Protein AF-A0A427AQF2-F1 (afdb_monomer)

Foldseek 3Di:
DDAFDDDDPPDPDGDDDVVVVVVVVVVLVVLVDDPPDDDDDDDDDDDPDPDDDWDKDKDWDKDWDWDAHPVRHTDDIDIDTSSVRMDIDTD

Sequence (91 aa):
MAWFKTLDSRAEGIELSLAVWERIKWEQGRGGWIADEEERIVRLERFQGMNGWKKFACYVLVEKFVLNGMDGSLVLTFDFRHSIKLRSRWE

Nearest PDB structures (foldseek):
  4bqq-assembly1_B  TM=2.636E-01  e=6.783E+00  Lomovskayavirus C31
  3qrd-assembly1_B  TM=1.811E-01  e=9.924E+00  Homo sapiens

Mean predicted aligned error: 10.51 Å

pLDDT: mean 74.65, std 13.21, range [32.41, 89.81]

InterPro domains:
  IPR001005 SANT/Myb domain [PS50090] (25-91)

Structure (mmCIF, N/CA/C/O backbone):
data_AF-A0A427AQF2-F1
#
_entry.id   AF-A0A427AQF2-F1
#
loop_
_atom_site.group_PDB
_atom_site.id
_atom_site.type_symbol
_atom_site.label_atom_id
_atom_site.label_alt_id
_atom_site.label_comp_id
_atom_site.label_asym_id
_atom_site.label_entity_id
_atom_site.label_seq_id
_atom_site.pdbx_PDB_ins_code
_atom_site.Cartn_x
_atom_site.Cartn_y
_atom_site.Cartn_z
_atom_site.occupancy
_atom_site.B_iso_or_equiv
_atom_site.auth_seq_id
_atom_site.auth_comp_id
_atom_site.auth_asym_id
_atom_site.auth_atom_id
_atom_site.pdbx_PDB_model_num
ATOM 1 N N . MET A 1 1 ? 0.515 -0.167 -28.895 1.00 32.41 1 MET A N 1
ATOM 2 C CA . MET A 1 1 ? 0.734 -1.420 -28.142 1.00 32.41 1 MET A CA 1
ATOM 3 C C . MET A 1 1 ? 2.194 -1.415 -27.728 1.00 32.41 1 MET A C 1
ATOM 5 O O . MET A 1 1 ? 3.035 -1.327 -28.613 1.00 32.41 1 MET A O 1
ATOM 9 N N . ALA A 1 2 ? 2.487 -1.350 -26.429 1.00 43.16 2 ALA A N 1
ATOM 10 C CA . ALA A 1 2 ? 3.860 -1.389 -25.928 1.00 43.16 2 ALA A CA 1
ATOM 11 C C . ALA A 1 2 ? 4.192 -2.835 -25.549 1.00 43.16 2 ALA A C 1
ATOM 13 O O . ALA A 1 2 ? 3.385 -3.494 -24.896 1.00 43.16 2 ALA A O 1
ATOM 14 N N . TRP A 1 3 ? 5.347 -3.318 -25.991 1.00 39.94 3 TRP A N 1
ATOM 15 C CA . TRP A 1 3 ? 5.818 -4.678 -25.759 1.00 39.94 3 TRP A CA 1
ATOM 16 C C . TRP A 1 3 ? 7.155 -4.619 -25.028 1.00 39.94 3 TRP A C 1
ATOM 18 O O . TRP A 1 3 ? 7.974 -3.750 -25.319 1.00 39.94 3 TRP A O 1
ATOM 28 N N . PHE A 1 4 ? 7.369 -5.547 -24.101 1.00 49.94 4 PHE A N 1
ATOM 29 C CA . PHE A 1 4 ? 8.586 -5.633 -23.301 1.00 49.94 4 PHE A CA 1
ATOM 30 C C . PHE A 1 4 ? 9.302 -6.92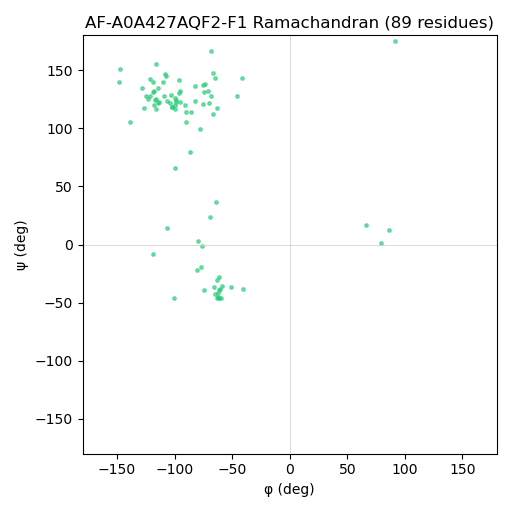0 -23.661 1.00 49.94 4 PHE A C 1
ATOM 32 O O . PHE A 1 4 ? 8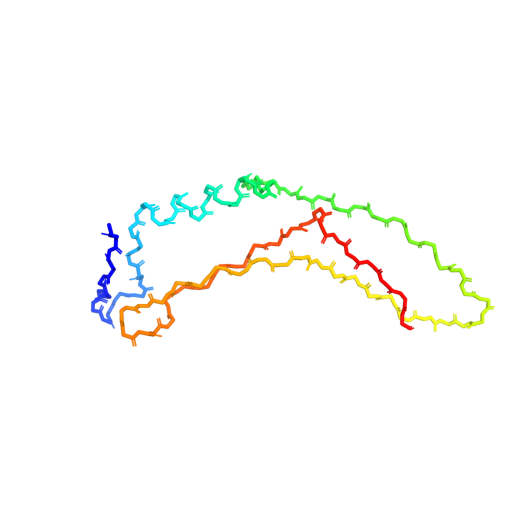.674 -7.975 -23.761 1.00 49.94 4 PHE A O 1
ATOM 39 N N . LYS A 1 5 ? 10.612 -6.821 -23.858 1.00 48.88 5 LYS A N 1
ATOM 40 C CA . LYS A 1 5 ? 11.481 -7.972 -24.041 1.00 48.88 5 LYS A CA 1
ATOM 41 C C . LYS A 1 5 ? 12.330 -8.094 -22.786 1.00 48.88 5 LYS A C 1
ATOM 43 O O . LYS A 1 5 ? 12.947 -7.119 -22.369 1.00 48.88 5 LYS A O 1
ATOM 48 N N . THR A 1 6 ? 12.339 -9.272 -22.180 1.00 50.88 6 THR A N 1
ATOM 49 C CA . THR A 1 6 ? 13.297 -9.598 -21.128 1.00 50.88 6 THR A CA 1
ATOM 50 C C . THR A 1 6 ? 14.698 -9.551 -21.744 1.00 50.88 6 THR A C 1
ATOM 52 O O . THR A 1 6 ? 14.982 -10.255 -22.714 1.00 50.88 6 THR A O 1
ATOM 55 N N . LEU A 1 7 ? 15.550 -8.646 -21.257 1.00 50.03 7 LEU A N 1
ATOM 56 C CA . LEU A 1 7 ? 16.974 -8.663 -21.586 1.00 50.03 7 LEU A CA 1
ATOM 57 C C . LEU A 1 7 ? 17.614 -9.825 -20.825 1.00 50.03 7 LEU A C 1
ATOM 59 O O . LEU A 1 7 ? 17.258 -10.083 -19.678 1.00 50.03 7 LEU A O 1
ATOM 63 N N . ASP A 1 8 ? 18.496 -10.550 -21.513 1.00 49.34 8 ASP A N 1
ATOM 64 C CA . ASP A 1 8 ? 19.134 -11.778 -21.041 1.00 49.34 8 ASP A CA 1
ATOM 65 C C . ASP A 1 8 ? 19.571 -11.713 -19.572 1.00 49.34 8 ASP A C 1
ATOM 67 O O . ASP A 1 8 ? 20.066 -10.694 -19.084 1.00 49.34 8 ASP A O 1
ATOM 71 N N . SER A 1 9 ? 19.425 -12.858 -18.904 1.00 52.16 9 SER A N 1
ATOM 72 C CA . SER A 1 9 ? 19.506 -13.131 -17.462 1.00 52.16 9 SER A CA 1
ATOM 73 C C . SER A 1 9 ? 20.874 -12.894 -16.790 1.00 52.16 9 SER A C 1
ATOM 75 O O . SER A 1 9 ? 21.281 -13.655 -15.912 1.00 52.16 9 SER A O 1
ATOM 77 N N . ARG A 1 10 ? 21.622 -11.870 -17.207 1.00 49.53 10 ARG A N 1
ATOM 78 C CA . ARG A 1 10 ? 22.874 -11.409 -16.585 1.00 49.53 10 ARG A CA 1
ATOM 79 C C . ARG A 1 10 ? 22.820 -9.977 -16.061 1.00 49.53 10 ARG A C 1
ATOM 81 O O . ARG A 1 10 ? 23.753 -9.573 -15.375 1.00 49.53 10 ARG A O 1
ATOM 88 N N . ALA A 1 11 ? 21.754 -9.234 -16.345 1.00 48.16 11 ALA A N 1
ATOM 89 C CA . ALA A 1 11 ? 21.477 -7.953 -15.714 1.00 48.16 11 ALA A CA 1
ATOM 90 C C . ALA A 1 11 ? 20.212 -8.097 -14.862 1.00 48.16 11 ALA A C 1
ATOM 92 O O . ALA A 1 11 ? 19.158 -8.461 -15.372 1.00 48.16 11 ALA A O 1
ATOM 93 N N . GLU A 1 12 ? 20.303 -7.809 -13.566 1.00 51.41 12 GLU A N 1
ATOM 94 C CA . GLU A 1 12 ? 19.193 -7.859 -12.597 1.00 51.41 12 GLU A CA 1
ATOM 95 C C . GLU A 1 12 ? 18.134 -6.750 -12.823 1.00 51.41 12 GLU A C 1
ATOM 97 O O . GLU A 1 12 ? 17.429 -6.349 -11.901 1.00 51.41 12 GLU A O 1
ATOM 102 N N . GLY A 1 13 ? 18.034 -6.210 -14.041 1.00 52.78 13 GLY A N 1
ATOM 103 C CA . GLY A 1 13 ? 17.189 -5.072 -14.385 1.00 52.78 13 GLY A CA 1
ATOM 104 C C . GLY A 1 13 ? 16.242 -5.395 -15.534 1.00 52.78 13 GLY A C 1
ATOM 105 O O . GLY A 1 13 ? 16.662 -5.835 -16.601 1.00 52.78 13 GLY A O 1
ATOM 106 N N . ILE A 1 14 ? 14.955 -5.133 -15.324 1.00 57.06 14 ILE A N 1
ATOM 107 C CA . ILE A 1 14 ? 13.938 -5.151 -16.376 1.00 57.06 14 ILE A CA 1
ATOM 108 C C . ILE A 1 14 ? 13.852 -3.734 -16.939 1.00 57.06 14 ILE A C 1
ATOM 110 O O . ILE A 1 14 ? 13.532 -2.794 -16.211 1.00 57.06 14 ILE A O 1
ATOM 114 N N . GLU A 1 15 ? 14.116 -3.568 -18.233 1.00 63.94 15 GLU A N 1
ATOM 115 C CA . GLU A 1 15 ? 13.939 -2.278 -18.894 1.00 63.94 15 GLU A CA 1
ATOM 116 C C . GLU A 1 15 ? 12.448 -2.065 -19.182 1.00 63.94 15 GLU A C 1
ATOM 118 O O . GLU A 1 15 ? 11.863 -2.630 -20.110 1.00 63.94 15 GLU A O 1
ATOM 123 N N . LEU A 1 16 ? 11.793 -1.288 -18.320 1.00 68.44 16 LEU A N 1
ATOM 124 C CA . LEU A 1 16 ? 10.407 -0.897 -18.520 1.00 68.44 16 LEU A CA 1
ATOM 125 C C . LEU A 1 16 ? 10.360 0.298 -19.479 1.00 68.44 16 LEU A C 1
ATOM 127 O O . LEU A 1 16 ? 10.935 1.343 -19.190 1.00 68.44 16 LEU A O 1
ATOM 131 N N . SER A 1 17 ? 9.630 0.183 -20.595 1.00 76.38 17 SER A N 1
ATOM 132 C CA . SER A 1 17 ? 9.268 1.324 -21.435 1.00 76.38 17 SER A CA 1
ATOM 133 C C . SER A 1 17 ? 8.774 2.482 -20.563 1.00 76.38 17 SER A C 1
ATOM 135 O O . SER A 1 17 ? 7.846 2.306 -19.761 1.00 76.38 17 SER A O 1
ATOM 137 N N . LEU A 1 18 ? 9.356 3.662 -20.770 1.00 76.62 18 LEU A N 1
ATOM 138 C CA . LEU A 1 18 ? 9.015 4.881 -20.041 1.00 76.62 18 LEU A CA 1
ATOM 139 C C . LEU A 1 18 ? 7.502 5.156 -20.056 1.00 76.62 18 LEU A C 1
ATOM 141 O O . LEU A 1 18 ? 6.936 5.507 -19.030 1.00 76.62 18 LEU A O 1
ATOM 145 N N . ALA A 1 19 ? 6.827 4.861 -21.171 1.00 79.75 19 ALA A N 1
ATOM 146 C CA . ALA A 1 19 ? 5.384 5.034 -21.323 1.00 79.75 19 ALA A CA 1
ATOM 147 C C . ALA A 1 19 ? 4.539 4.234 -20.307 1.00 79.75 19 ALA A C 1
ATOM 149 O O . ALA A 1 19 ? 3.495 4.710 -19.862 1.00 79.75 19 ALA A O 1
ATOM 150 N N . VAL A 1 20 ? 4.961 3.023 -19.919 1.00 79.50 20 VAL A N 1
ATOM 151 C CA . VAL A 1 20 ? 4.248 2.244 -18.885 1.00 79.50 20 VAL A CA 1
ATOM 152 C C . VAL A 1 20 ? 4.508 2.809 -17.501 1.00 79.50 20 VAL A C 1
ATOM 154 O O . VAL A 1 20 ? 3.574 2.912 -16.709 1.00 79.50 20 VAL A O 1
ATOM 157 N N . TRP A 1 21 ? 5.738 3.239 -17.226 1.00 78.75 21 TRP A N 1
ATOM 158 C CA . TRP A 1 21 ? 6.056 3.907 -15.969 1.00 78.75 21 TRP A CA 1
ATOM 159 C C . TRP A 1 21 ? 5.282 5.222 -15.805 1.00 78.75 21 TRP A C 1
ATOM 161 O O . TRP A 1 21 ? 4.667 5.463 -14.767 1.00 78.75 21 TRP A O 1
ATOM 171 N N . GLU A 1 22 ? 5.229 6.038 -16.856 1.00 84.88 22 GLU A N 1
ATOM 172 C CA . GLU A 1 22 ? 4.439 7.269 -16.904 1.00 84.88 22 GLU A CA 1
ATOM 173 C C . GLU A 1 22 ? 2.947 6.991 -16.740 1.00 84.88 22 GLU A C 1
ATOM 175 O O . GLU A 1 22 ? 2.268 7.713 -16.010 1.00 84.88 22 GLU A O 1
ATOM 180 N N . ARG A 1 23 ? 2.427 5.913 -17.343 1.00 83.94 23 ARG A N 1
ATOM 181 C CA . ARG A 1 23 ? 1.026 5.530 -17.153 1.00 83.94 23 ARG A CA 1
ATOM 182 C C . ARG A 1 23 ? 0.731 5.130 -15.709 1.00 83.94 23 ARG A C 1
ATOM 184 O O . ARG A 1 23 ? -0.292 5.548 -15.176 1.00 83.94 23 ARG A O 1
ATOM 191 N N . ILE A 1 24 ? 1.614 4.359 -15.075 1.00 81.56 24 ILE A N 1
ATOM 192 C CA . ILE A 1 24 ? 1.484 3.980 -13.661 1.00 81.56 24 ILE A CA 1
ATOM 193 C C . ILE A 1 24 ? 1.469 5.236 -12.776 1.00 81.56 24 ILE A C 1
ATOM 195 O O . ILE A 1 24 ? 0.583 5.374 -11.933 1.00 81.56 24 ILE A O 1
ATOM 199 N N . LYS A 1 25 ? 2.380 6.190 -13.010 1.00 81.94 25 LYS A N 1
ATOM 200 C CA . LYS A 1 25 ? 2.403 7.476 -12.292 1.00 81.94 25 LYS A CA 1
ATOM 201 C C . LYS A 1 25 ? 1.143 8.310 -12.523 1.00 81.94 25 LYS A C 1
ATOM 203 O O . LYS A 1 25 ? 0.613 8.888 -11.579 1.00 81.94 25 LYS A O 1
ATOM 208 N N . TRP A 1 26 ? 0.647 8.363 -13.757 1.00 83.56 26 TRP A N 1
ATOM 209 C CA . TRP A 1 26 ? -0.574 9.094 -14.092 1.00 83.56 26 TRP A CA 1
ATOM 210 C C . TRP A 1 26 ? -1.796 8.552 -13.341 1.00 83.56 26 TRP A C 1
ATOM 212 O O . TRP A 1 26 ? -2.564 9.329 -12.775 1.00 83.56 26 TRP A O 1
ATOM 222 N N . GLU A 1 27 ? -1.972 7.228 -13.295 1.00 82.50 27 GLU A N 1
ATOM 223 C CA . GLU A 1 27 ? -3.082 6.626 -12.543 1.00 82.50 27 GLU A CA 1
ATOM 224 C C . GLU A 1 27 ? -2.947 6.867 -11.032 1.00 82.50 27 GLU A C 1
ATOM 226 O O . GLU A 1 27 ? -3.946 7.151 -10.372 1.00 82.50 27 GLU A O 1
ATOM 231 N N . GLN A 1 28 ? -1.726 6.854 -10.488 1.00 78.06 28 GLN A N 1
ATOM 232 C CA . GLN A 1 28 ? -1.487 7.212 -9.084 1.00 78.06 28 GLN A CA 1
ATOM 233 C C . GLN A 1 28 ? -1.858 8.667 -8.781 1.00 78.06 28 GLN A C 1
ATOM 235 O O . GLN A 1 28 ? -2.570 8.926 -7.811 1.00 78.06 28 GLN A O 1
ATOM 240 N N . GLY A 1 29 ? -1.445 9.611 -9.633 1.00 78.25 29 GLY A N 1
ATOM 241 C CA . GLY A 1 29 ? -1.787 11.027 -9.474 1.00 78.25 29 GLY A CA 1
ATOM 242 C C . GLY A 1 29 ? -3.299 11.272 -9.504 1.00 78.25 29 GLY A C 1
ATOM 243 O O . GLY A 1 29 ? -3.827 12.028 -8.692 1.00 78.25 29 GLY A O 1
ATOM 244 N N . ARG A 1 30 ? -4.039 10.556 -10.364 1.00 79.38 30 ARG A N 1
ATOM 245 C CA . ARG A 1 30 ? -5.517 10.581 -10.357 1.00 79.38 30 ARG A CA 1
ATOM 246 C C . ARG A 1 30 ? -6.120 10.047 -9.058 1.00 79.38 30 ARG A C 1
ATOM 248 O O . ARG A 1 30 ? -7.202 10.481 -8.670 1.00 79.38 30 ARG A O 1
ATOM 255 N N . GLY A 1 31 ? -5.439 9.107 -8.408 1.00 69.88 31 GLY A N 1
ATOM 256 C CA . GLY A 1 31 ? -5.794 8.567 -7.098 1.00 69.88 31 GLY A CA 1
ATOM 257 C C . GLY A 1 31 ? -5.463 9.490 -5.921 1.00 69.88 31 GLY A C 1
ATOM 258 O O . GLY A 1 31 ? -5.770 9.125 -4.789 1.00 69.88 31 GLY A O 1
ATOM 259 N N . GLY A 1 32 ? -4.874 10.664 -6.174 1.00 70.19 32 GLY A N 1
ATOM 260 C CA . GLY A 1 32 ? -4.471 11.621 -5.142 1.00 70.19 32 GLY A CA 1
ATOM 261 C C . GLY A 1 32 ? -3.080 11.362 -4.563 1.00 70.19 32 GLY A C 1
ATOM 262 O O . GLY A 1 32 ? -2.745 11.946 -3.540 1.00 70.19 32 GLY A O 1
ATOM 263 N N . TRP A 1 33 ? -2.275 10.498 -5.189 1.00 69.50 33 TRP A N 1
ATOM 264 C CA . TRP A 1 33 ? -0.887 10.300 -4.779 1.00 69.50 33 TRP A CA 1
ATOM 265 C C . TRP A 1 33 ? -0.009 11.475 -5.197 1.00 69.50 33 TRP A C 1
ATOM 267 O O . TRP A 1 33 ? 0.003 11.857 -6.371 1.00 69.50 33 TRP A O 1
ATOM 277 N N . ILE A 1 34 ? 0.781 11.980 -4.255 1.00 65.94 34 ILE A N 1
ATOM 278 C CA . ILE A 1 34 ? 1.851 12.944 -4.500 1.00 65.94 34 ILE A CA 1
ATOM 279 C C . ILE A 1 34 ? 3.160 12.254 -4.115 1.00 65.94 34 ILE A C 1
ATOM 281 O O . ILE A 1 34 ? 3.287 11.703 -3.022 1.00 65.94 34 ILE A O 1
ATOM 285 N N . ALA A 1 35 ? 4.109 12.213 -5.051 1.00 64.06 35 ALA A N 1
ATOM 286 C CA . ALA A 1 35 ? 5.423 11.638 -4.796 1.00 64.06 35 ALA A CA 1
ATOM 287 C C . ALA A 1 35 ? 6.165 12.463 -3.734 1.00 64.06 35 ALA A C 1
ATOM 289 O O . ALA A 1 35 ? 6.084 13.688 -3.749 1.00 64.06 35 ALA A O 1
ATOM 290 N N . ASP A 1 36 ? 6.922 11.786 -2.871 1.00 62.19 36 ASP A N 1
ATOM 291 C CA . ASP A 1 36 ? 7.869 12.394 -1.924 1.00 62.19 36 ASP A CA 1
ATOM 292 C C . ASP A 1 36 ? 7.271 13.260 -0.795 1.00 62.19 36 ASP A C 1
ATOM 294 O O . ASP A 1 36 ? 8.006 13.978 -0.117 1.00 62.19 36 ASP A O 1
ATOM 298 N N . GLU A 1 37 ? 5.969 13.148 -0.515 1.00 64.31 37 GLU A N 1
ATOM 299 C CA . GLU A 1 37 ? 5.349 13.763 0.666 1.00 64.31 37 GLU A CA 1
ATOM 300 C C . GLU A 1 37 ? 5.073 12.719 1.764 1.00 64.31 37 GLU A C 1
ATOM 302 O O . GLU A 1 37 ? 4.457 11.676 1.530 1.00 64.31 37 GLU A O 1
ATOM 307 N N . GLU A 1 38 ? 5.524 12.991 2.994 1.00 65.81 38 GLU A N 1
ATOM 308 C CA . GLU A 1 38 ? 5.092 12.226 4.167 1.00 65.81 38 GLU A CA 1
ATOM 309 C C . GLU A 1 38 ? 3.605 12.484 4.426 1.00 65.81 38 GLU A C 1
ATOM 311 O O . GLU A 1 38 ? 3.201 13.572 4.840 1.00 65.81 38 GLU A O 1
ATOM 316 N N . GLU A 1 39 ? 2.774 11.462 4.233 1.00 69.19 39 GLU A N 1
ATOM 317 C CA . GLU A 1 39 ? 1.345 11.585 4.486 1.00 69.19 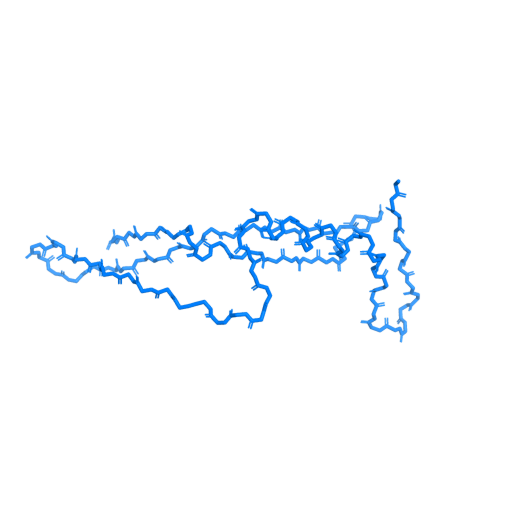39 GLU A CA 1
ATOM 318 C C . GLU A 1 39 ? 1.002 11.204 5.933 1.00 69.19 39 GLU A C 1
ATOM 320 O O . GLU A 1 39 ? 0.985 10.032 6.325 1.00 69.19 39 GLU A O 1
ATOM 325 N N . ARG A 1 40 ? 0.709 12.214 6.759 1.00 74.38 40 ARG A N 1
ATOM 326 C CA . ARG A 1 40 ? 0.272 12.003 8.142 1.00 74.38 40 ARG A CA 1
ATOM 327 C C . ARG A 1 40 ? -1.235 11.776 8.207 1.00 74.38 40 ARG A C 1
ATOM 329 O O . ARG A 1 40 ? -2.029 12.696 8.030 1.00 74.38 40 ARG A O 1
ATOM 336 N N . ILE A 1 41 ? -1.628 10.572 8.606 1.00 75.25 41 ILE A N 1
ATOM 337 C CA . ILE A 1 41 ? -3.026 10.219 8.855 1.00 75.25 41 ILE A CA 1
ATOM 338 C C . ILE A 1 41 ? -3.300 10.282 10.360 1.00 75.25 41 ILE A C 1
ATOM 340 O O . ILE A 1 41 ? -2.707 9.540 11.143 1.00 75.25 41 ILE A O 1
ATOM 344 N N . VAL A 1 42 ? -4.235 11.140 10.773 1.00 80.56 42 VAL A N 1
ATOM 345 C CA . VAL A 1 42 ? -4.719 11.210 12.160 1.00 80.56 42 VAL A CA 1
ATOM 346 C C . VAL A 1 42 ? -6.210 10.884 12.187 1.00 80.56 42 VAL A C 1
ATOM 348 O O . VAL A 1 42 ? -7.013 11.580 11.570 1.00 80.56 42 VAL A O 1
ATOM 351 N N . ARG A 1 43 ? -6.593 9.832 12.918 1.00 79.00 43 ARG A N 1
ATOM 352 C CA . ARG A 1 43 ? -7.993 9.462 13.174 1.00 79.00 43 ARG A CA 1
A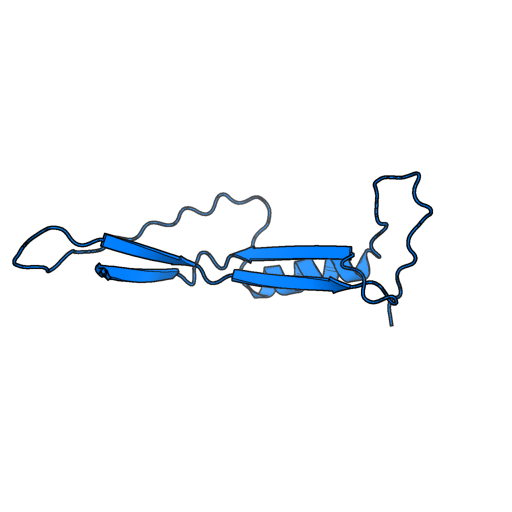TOM 353 C C . ARG A 1 43 ? -8.224 9.279 14.668 1.00 79.00 43 ARG A C 1
ATOM 355 O O . ARG A 1 43 ? -7.431 8.633 15.345 1.00 79.00 43 ARG A O 1
ATOM 362 N N . LEU A 1 44 ? -9.326 9.836 15.160 1.00 80.38 44 LEU A N 1
ATOM 363 C CA . LEU A 1 44 ? -9.804 9.639 16.525 1.00 80.38 44 LEU A CA 1
ATOM 364 C C . LEU A 1 44 ? -10.956 8.637 16.493 1.00 80.38 44 LEU A C 1
ATOM 366 O O . LEU A 1 44 ? -11.990 8.895 15.883 1.00 80.38 44 LEU A O 1
ATOM 370 N N . GLU A 1 45 ? -10.775 7.502 17.157 1.00 81.00 45 GLU A N 1
ATOM 371 C CA . GLU A 1 45 ? -11.755 6.417 17.205 1.00 81.00 45 GLU A CA 1
ATOM 372 C C . GLU A 1 45 ? -12.223 6.246 18.648 1.00 81.00 45 GLU A C 1
ATOM 374 O O . GLU A 1 45 ? -11.439 5.922 19.542 1.00 81.00 45 GLU A O 1
ATOM 379 N N . ARG A 1 46 ? -13.512 6.489 18.899 1.00 76.94 46 ARG A N 1
ATOM 380 C CA . ARG A 1 46 ? -14.090 6.328 20.235 1.00 76.94 46 ARG A CA 1
ATOM 381 C C . ARG A 1 46 ? -14.607 4.906 20.393 1.00 76.94 46 ARG A C 1
ATOM 383 O O . ARG A 1 46 ? -15.593 4.526 19.765 1.00 76.94 46 ARG A O 1
ATOM 390 N N . PHE A 1 47 ? -13.990 4.142 21.286 1.00 73.25 47 PHE A N 1
ATOM 391 C CA . PHE A 1 47 ? -14.559 2.876 21.726 1.00 73.25 47 PHE A CA 1
ATOM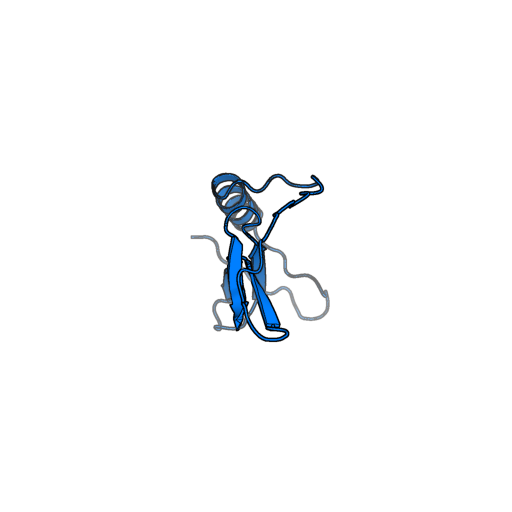 392 C C . PHE A 1 47 ? -15.808 3.137 22.585 1.00 73.25 47 PHE A C 1
ATOM 394 O O . PHE A 1 47 ? -15.731 3.845 23.586 1.00 73.25 47 PHE A O 1
ATOM 401 N N . GLN A 1 48 ? -16.965 2.599 22.185 1.00 72.00 48 GLN A N 1
ATOM 402 C CA . GLN A 1 48 ? -18.243 2.758 22.905 1.00 72.00 48 GLN A CA 1
ATOM 403 C C . GLN A 1 48 ? -18.683 1.483 23.653 1.00 72.00 48 GLN A C 1
ATOM 405 O O . GLN A 1 48 ? -19.841 1.360 24.044 1.00 72.00 48 GLN A O 1
ATOM 410 N N . GLY A 1 49 ? -17.794 0.501 23.828 1.00 71.50 49 GLY A N 1
ATOM 411 C CA . GLY A 1 49 ? -18.138 -0.752 24.502 1.00 71.50 49 GLY A CA 1
ATOM 412 C C . GLY A 1 49 ? -18.338 -0.568 26.007 1.00 71.50 49 GLY A C 1
ATOM 413 O O . GLY A 1 49 ? -17.499 0.032 26.670 1.00 71.50 49 GLY A O 1
ATOM 414 N N . MET A 1 50 ? -19.430 -1.116 26.550 1.00 67.25 50 MET A N 1
ATOM 415 C CA . MET A 1 50 ? -19.720 -1.069 27.991 1.00 67.25 50 MET A CA 1
ATOM 416 C C . MET A 1 50 ? -18.957 -2.133 28.800 1.00 67.25 50 MET A C 1
ATOM 418 O O . MET A 1 50 ? -18.738 -1.914 29.982 1.00 67.25 50 MET A O 1
ATOM 422 N N . ASN A 1 51 ? -18.499 -3.236 28.184 1.00 67.62 51 ASN A N 1
ATOM 423 C CA . ASN A 1 51 ? -17.868 -4.361 28.891 1.00 67.62 51 ASN A CA 1
ATOM 424 C C . ASN A 1 51 ? -16.644 -4.922 28.131 1.00 67.62 51 ASN A C 1
ATOM 426 O O . ASN A 1 51 ? -16.804 -5.661 27.160 1.00 67.62 51 ASN A O 1
ATOM 430 N N . GLY A 1 52 ? -15.430 -4.623 28.612 1.00 75.25 52 GLY A N 1
ATOM 431 C CA . GLY A 1 52 ? -14.180 -5.287 28.206 1.00 75.25 52 GLY A CA 1
ATOM 432 C C . GLY A 1 52 ? -13.411 -4.657 27.035 1.00 75.25 52 GLY A C 1
ATOM 433 O O . GLY A 1 52 ? -13.848 -3.691 26.414 1.00 75.25 52 GLY A O 1
ATOM 434 N N . TRP A 1 53 ? -12.231 -5.216 26.751 1.00 80.19 53 TRP A N 1
ATOM 435 C CA . TRP A 1 53 ? -11.375 -4.819 25.630 1.00 80.19 53 TRP A CA 1
ATOM 436 C C . TRP A 1 53 ? -11.837 -5.491 24.335 1.00 80.19 53 TRP A C 1
ATOM 438 O O . TRP A 1 53 ? -12.099 -6.693 24.321 1.00 80.19 53 TRP A O 1
ATOM 448 N N . LYS A 1 54 ? -11.882 -4.734 23.238 1.00 81.12 54 LYS A N 1
ATOM 449 C CA . LYS A 1 54 ? -12.073 -5.266 21.882 1.00 81.12 54 LYS A CA 1
ATOM 450 C C . LYS A 1 54 ? -10.857 -4.993 21.019 1.00 81.12 54 LYS A C 1
ATOM 452 O O . LYS A 1 54 ? -10.122 -4.035 21.264 1.00 81.12 54 LYS A O 1
ATOM 457 N N . LYS A 1 55 ? -10.659 -5.817 19.991 1.00 86.31 55 LYS A N 1
ATOM 458 C CA . LYS A 1 55 ? -9.588 -5.568 19.025 1.00 86.31 55 LYS A CA 1
ATOM 459 C C . LYS A 1 55 ? -10.015 -4.430 18.109 1.00 86.31 55 LYS A C 1
ATOM 461 O O . LYS A 1 55 ? -11.155 -4.372 17.657 1.00 86.31 55 LYS A O 1
ATOM 466 N N . PHE A 1 56 ? -9.089 -3.524 17.836 1.00 87.50 56 PHE A N 1
ATOM 467 C CA . PHE A 1 56 ? -9.263 -2.484 16.835 1.00 87.50 56 PHE A CA 1
ATOM 468 C C . PHE A 1 56 ? -8.549 -2.912 15.554 1.00 87.50 56 PHE A C 1
ATOM 470 O O . PHE A 1 56 ? -7.360 -3.224 15.591 1.00 87.50 56 PHE A O 1
ATOM 477 N N . ALA A 1 57 ? -9.262 -2.916 14.431 1.00 89.00 57 ALA A N 1
ATOM 478 C CA . ALA A 1 57 ? -8.699 -3.199 13.119 1.00 89.00 57 ALA A CA 1
ATOM 479 C C . ALA A 1 57 ? -8.868 -1.986 12.196 1.00 89.00 57 ALA A C 1
ATOM 481 O O . ALA A 1 57 ? -9.961 -1.431 12.067 1.00 89.00 57 ALA A O 1
ATOM 482 N N . CYS A 1 58 ? -7.780 -1.595 11.532 1.00 89.69 58 CYS A N 1
ATOM 483 C CA . CYS A 1 58 ? -7.740 -0.509 10.558 1.00 89.69 58 CYS A CA 1
ATOM 484 C C . CYS A 1 58 ? -7.251 -1.053 9.215 1.00 89.69 58 CYS A C 1
ATOM 486 O O . CYS A 1 58 ? -6.212 -1.707 9.141 1.00 89.69 58 CYS A O 1
ATOM 488 N N . TYR A 1 59 ? -8.013 -0.788 8.163 1.00 89.81 59 TYR A N 1
ATOM 489 C CA . TYR A 1 59 ? -7.759 -1.247 6.806 1.00 89.81 59 TYR A CA 1
ATOM 490 C C . TYR A 1 59 ? -7.570 -0.04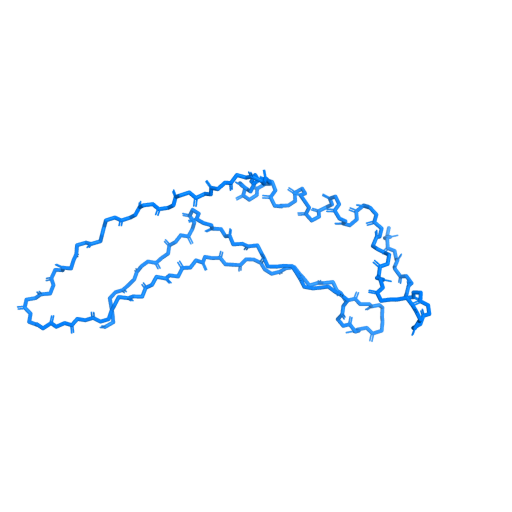2 5.894 1.00 89.81 59 TYR A C 1
ATOM 492 O O . TYR A 1 59 ? -8.324 0.927 5.981 1.00 89.81 59 TYR A O 1
ATOM 500 N N . VAL A 1 60 ? -6.610 -0.137 4.981 1.00 88.25 60 VAL A N 1
ATOM 501 C CA . VAL A 1 60 ? -6.400 0.823 3.894 1.00 88.25 60 VAL A CA 1
ATOM 502 C C . VAL A 1 60 ? -6.770 0.164 2.575 1.00 88.25 60 VAL A C 1
ATOM 504 O O . VAL A 1 60 ? -6.483 -1.018 2.373 1.00 88.25 60 VAL A O 1
ATOM 507 N N . LEU A 1 61 ? -7.421 0.904 1.679 1.00 89.2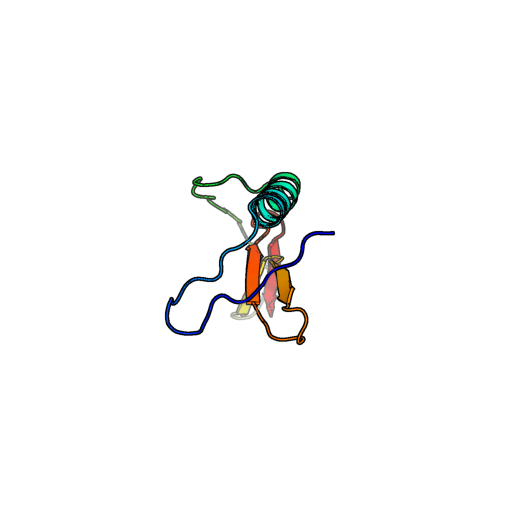5 61 LEU A N 1
ATOM 508 C CA . LEU A 1 61 ? -7.623 0.412 0.323 1.00 89.25 61 LEU A CA 1
ATOM 509 C C . LEU A 1 61 ? -6.271 0.352 -0.399 1.00 89.25 61 LEU A C 1
ATOM 511 O O . LEU A 1 61 ? -5.547 1.346 -0.455 1.00 89.25 61 LEU A O 1
ATOM 515 N N . VAL A 1 62 ? -5.952 -0.808 -0.970 1.00 86.81 62 VAL A N 1
ATOM 516 C CA . VAL A 1 62 ? -4.757 -1.012 -1.794 1.00 86.81 62 VAL A CA 1
ATOM 517 C C . VAL A 1 62 ? -5.194 -1.370 -3.207 1.00 86.81 62 VAL A C 1
ATOM 519 O O . VAL A 1 62 ? -5.933 -2.333 -3.400 1.00 86.81 62 VAL A O 1
ATOM 522 N N . GLU A 1 63 ? -4.733 -0.603 -4.186 1.00 85.00 63 GLU A N 1
ATOM 523 C CA . GLU A 1 63 ? -4.843 -0.929 -5.605 1.00 85.00 63 GLU A CA 1
ATOM 524 C C . GLU A 1 63 ? -3.522 -1.538 -6.070 1.00 85.00 63 GLU A C 1
ATOM 526 O O . GLU A 1 63 ? -2.458 -0.947 -5.899 1.00 85.00 63 GLU A O 1
ATOM 531 N N . LYS A 1 64 ? -3.584 -2.741 -6.640 1.00 86.94 64 LYS A N 1
ATOM 532 C CA . LYS A 1 64 ? -2.410 -3.486 -7.096 1.00 86.94 64 LYS A CA 1
ATOM 533 C C . LYS A 1 64 ? -2.338 -3.463 -8.616 1.00 86.94 64 LYS A C 1
ATOM 535 O O . LYS A 1 64 ? -3.255 -3.935 -9.285 1.00 86.94 64 LYS A O 1
ATOM 540 N N . PHE A 1 65 ? -1.224 -2.977 -9.148 1.00 83.00 65 PHE A N 1
ATOM 541 C CA . PHE A 1 65 ? -0.896 -3.042 -10.566 1.00 83.00 65 PHE A CA 1
ATOM 542 C C . PHE A 1 65 ? 0.044 -4.215 -10.803 1.00 83.00 65 PHE A C 1
ATOM 544 O O . PHE A 1 65 ? 1.118 -4.293 -10.209 1.00 83.00 65 PHE A O 1
ATOM 551 N N . VAL A 1 66 ? -0.372 -5.127 -11.673 1.00 84.62 66 VAL A N 1
ATOM 552 C CA . VAL A 1 66 ? 0.402 -6.311 -12.045 1.00 84.62 66 VAL A CA 1
ATOM 553 C C . VAL A 1 66 ? 0.773 -6.190 -13.512 1.00 84.62 66 VAL A C 1
ATOM 555 O O . VAL A 1 66 ? -0.103 -6.071 -14.368 1.00 84.62 66 VAL A O 1
ATOM 558 N N . LEU A 1 67 ? 2.070 -6.218 -13.798 1.00 82.25 67 LEU A N 1
ATOM 559 C CA . LEU A 1 67 ? 2.595 -6.316 -15.149 1.00 82.25 67 LEU A CA 1
ATOM 560 C C . LEU A 1 67 ? 3.092 -7.740 -15.366 1.00 82.25 67 LEU A C 1
ATOM 562 O O . LEU A 1 67 ? 3.982 -8.201 -14.650 1.00 82.25 67 LEU A O 1
ATOM 566 N N . ASN A 1 68 ? 2.534 -8.400 -16.376 1.00 84.69 68 ASN A N 1
ATOM 567 C CA . ASN A 1 68 ? 2.960 -9.726 -16.798 1.00 84.69 68 ASN A CA 1
ATOM 568 C C . ASN A 1 68 ? 3.687 -9.646 -18.142 1.00 84.69 68 ASN A C 1
ATOM 570 O O . ASN A 1 68 ? 3.350 -8.821 -18.996 1.00 84.69 68 ASN A O 1
ATOM 574 N N . GLY A 1 69 ? 4.673 -10.518 -18.317 1.00 79.12 69 GLY A N 1
ATOM 575 C CA . GLY A 1 69 ? 5.347 -10.753 -19.581 1.00 79.12 69 GLY A CA 1
ATOM 576 C C . GLY A 1 69 ? 4.409 -11.419 -20.583 1.00 79.12 69 GLY A C 1
ATOM 577 O O . GLY A 1 69 ? 3.342 -11.928 -20.234 1.00 79.12 69 GLY A O 1
ATOM 578 N N . MET A 1 70 ? 4.813 -11.436 -21.853 1.00 80.06 70 MET A N 1
ATOM 579 C CA . MET A 1 70 ? 4.048 -12.132 -22.897 1.00 80.06 70 MET A CA 1
ATOM 580 C C . MET A 1 70 ? 3.923 -13.638 -22.637 1.00 80.06 70 MET A C 1
ATOM 582 O O . MET A 1 70 ? 2.962 -14.262 -23.072 1.00 80.06 70 MET A O 1
ATOM 586 N N . ASP A 1 71 ? 4.894 -14.213 -21.934 1.00 81.88 71 ASP A N 1
ATOM 587 C CA . ASP A 1 71 ? 4.915 -15.608 -21.497 1.00 81.88 71 ASP A CA 1
ATOM 588 C C . ASP A 1 71 ? 4.050 -15.862 -20.247 1.00 81.88 71 ASP A C 1
ATOM 590 O O . ASP A 1 71 ? 4.009 -16.979 -19.739 1.00 81.88 71 ASP A O 1
ATOM 594 N N . GLY A 1 72 ? 3.353 -14.836 -19.743 1.00 82.38 72 GLY A N 1
ATOM 595 C CA . GLY A 1 72 ? 2.536 -14.903 -18.534 1.00 82.38 72 GLY A CA 1
ATOM 596 C C . GLY A 1 72 ? 3.334 -14.817 -17.232 1.00 82.38 72 GLY A C 1
ATOM 597 O O . GLY A 1 72 ? 2.731 -14.869 -16.160 1.00 82.38 72 GLY A O 1
ATOM 598 N N . SER A 1 73 ? 4.660 -14.666 -17.298 1.00 83.56 73 SER A N 1
ATOM 599 C CA . SER A 1 73 ? 5.497 -14.484 -16.112 1.00 83.56 73 SER A CA 1
ATOM 600 C C . SER A 1 73 ? 5.208 -13.144 -15.431 1.00 83.56 73 SER A C 1
ATOM 602 O O . SER A 1 73 ? 4.879 -12.153 -16.084 1.00 83.56 73 SER A O 1
ATOM 604 N N . LEU A 1 74 ? 5.325 -13.093 -14.104 1.00 83.00 74 LEU A N 1
ATOM 605 C CA . LEU A 1 74 ? 5.192 -11.844 -13.360 1.00 83.00 74 LEU A CA 1
ATOM 606 C C . LEU A 1 74 ? 6.458 -11.000 -13.538 1.00 83.00 74 LEU A C 1
ATOM 608 O O . LEU A 1 74 ? 7.544 -11.428 -13.158 1.00 83.00 74 LEU A O 1
ATOM 612 N N . VAL A 1 75 ? 6.302 -9.787 -14.065 1.00 81.12 75 VAL A N 1
ATOM 613 C CA . VAL A 1 75 ? 7.406 -8.854 -14.348 1.00 81.12 75 VAL A CA 1
ATOM 614 C C . VAL A 1 75 ? 7.512 -7.795 -13.255 1.00 81.12 75 VAL A C 1
ATOM 616 O O . VAL A 1 75 ? 8.598 -7.517 -12.756 1.00 81.12 75 VAL A O 1
ATOM 619 N N . LEU A 1 76 ? 6.383 -7.201 -12.862 1.00 79.31 76 LEU A N 1
ATOM 620 C CA . LEU A 1 76 ? 6.331 -6.170 -11.827 1.00 79.31 76 LEU A CA 1
ATOM 621 C C . LEU A 1 76 ? 5.008 -6.256 -11.069 1.00 79.31 76 LEU A C 1
ATOM 623 O O . LEU A 1 76 ? 3.947 -6.422 -11.666 1.00 79.31 76 LEU A O 1
ATOM 627 N N . THR A 1 77 ? 5.070 -6.072 -9.753 1.00 84.38 77 THR A N 1
ATOM 628 C CA . THR A 1 77 ? 3.901 -5.714 -8.946 1.00 84.38 77 THR A CA 1
ATOM 629 C C . THR A 1 77 ? 4.145 -4.356 -8.312 1.00 84.38 77 THR A C 1
ATOM 631 O O . THR A 1 77 ? 5.202 -4.131 -7.727 1.00 84.38 77 THR A O 1
ATOM 634 N N . PHE A 1 78 ? 3.167 -3.463 -8.414 1.00 81.19 78 PHE A N 1
ATOM 635 C CA . PHE A 1 78 ? 3.187 -2.167 -7.758 1.00 81.19 78 PHE A CA 1
ATOM 636 C C . PHE A 1 78 ? 1.914 -1.991 -6.930 1.00 81.19 78 PHE A C 1
ATOM 638 O O . PHE A 1 78 ? 0.811 -1.980 -7.477 1.00 81.19 78 PHE A O 1
ATOM 645 N N . ASP A 1 79 ? 2.073 -1.849 -5.615 1.00 84.75 79 ASP A N 1
ATOM 646 C CA . ASP A 1 79 ? 0.966 -1.667 -4.677 1.00 84.75 79 ASP A CA 1
ATOM 647 C C . ASP A 1 79 ? 0.809 -0.191 -4.319 1.00 84.75 79 ASP A C 1
ATOM 649 O O . ASP A 1 79 ? 1.678 0.411 -3.684 1.00 84.75 79 ASP A O 1
ATOM 653 N N . PHE A 1 80 ? -0.338 0.375 -4.677 1.00 81.12 80 PHE A N 1
ATOM 654 C CA . PHE A 1 80 ? -0.712 1.742 -4.367 1.00 81.12 80 PHE A CA 1
ATOM 655 C C . PHE A 1 80 ? -1.701 1.783 -3.196 1.00 81.12 80 PHE A C 1
ATOM 657 O O . PHE A 1 80 ? -2.802 1.236 -3.270 1.00 81.12 80 PHE A O 1
ATOM 664 N N . ARG A 1 81 ? -1.313 2.426 -2.088 1.00 82.44 81 ARG A N 1
ATOM 665 C CA . ARG A 1 81 ? -2.156 2.561 -0.891 1.00 82.44 81 ARG A CA 1
ATOM 666 C C . ARG A 1 81 ? -2.901 3.888 -0.927 1.00 82.44 81 ARG A C 1
ATOM 668 O O . ARG A 1 81 ? -2.283 4.944 -0.928 1.00 82.44 81 ARG A O 1
ATOM 675 N N . HIS A 1 82 ? -4.225 3.824 -0.867 1.00 81.75 82 HIS A N 1
ATOM 676 C CA . HIS A 1 82 ? -5.094 4.992 -0.751 1.00 81.75 82 HIS A CA 1
ATOM 677 C C . HIS A 1 82 ? -5.263 5.346 0.727 1.00 81.75 82 HIS A C 1
ATOM 679 O O . HIS A 1 82 ? -6.269 5.007 1.351 1.00 81.75 82 HIS A O 1
ATOM 685 N N . SER A 1 83 ? -4.264 6.012 1.286 1.00 77.00 83 SER A N 1
ATOM 686 C CA . SER A 1 83 ? -4.224 6.619 2.629 1.00 77.00 83 SER A CA 1
ATOM 687 C C . SER A 1 83 ? -5.513 7.331 3.066 1.00 77.00 83 SER A C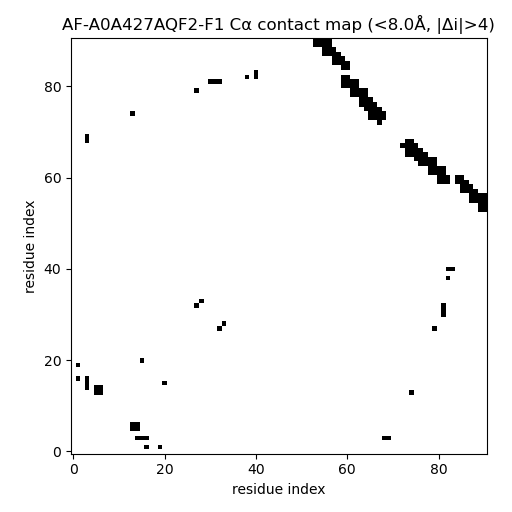 1
ATOM 689 O O . SER A 1 83 ? -5.927 7.202 4.214 1.00 77.00 83 SER A O 1
ATOM 691 N N . ILE A 1 84 ? -6.204 8.027 2.163 1.00 77.69 84 ILE A N 1
ATOM 692 C CA . ILE A 1 84 ? -7.477 8.704 2.469 1.00 77.69 84 ILE A CA 1
ATOM 693 C C . ILE A 1 84 ? -8.677 7.741 2.550 1.00 77.69 84 ILE A C 1
ATOM 695 O O . ILE A 1 84 ? -9.707 8.057 3.149 1.00 77.69 84 ILE A O 1
ATOM 699 N N . LYS A 1 85 ? -8.562 6.537 1.979 1.00 85.19 85 LYS A N 1
ATOM 700 C CA . LYS A 1 85 ? -9.614 5.508 1.941 1.00 85.19 85 LYS A CA 1
ATOM 701 C C . LYS A 1 85 ? -9.382 4.457 3.027 1.00 85.19 85 LYS A C 1
ATOM 703 O O . LYS A 1 85 ? -9.134 3.281 2.750 1.00 85.19 85 LYS A O 1
ATOM 708 N N . LEU A 1 86 ? -9.496 4.892 4.281 1.00 87.88 86 LEU A N 1
ATOM 709 C CA . LEU A 1 86 ? -9.371 4.030 5.457 1.00 87.88 86 LEU A CA 1
ATOM 710 C C . LEU A 1 86 ? -10.720 3.546 5.979 1.00 87.88 86 LEU A C 1
ATOM 712 O O . LEU A 1 86 ? -11.674 4.320 6.118 1.00 87.88 86 LEU A O 1
ATOM 716 N N . ARG A 1 87 ? -10.758 2.291 6.420 1.00 89.62 87 ARG A N 1
ATOM 717 C CA . ARG A 1 87 ? -11.889 1.685 7.123 1.00 89.62 87 ARG A CA 1
ATOM 718 C C . ARG A 1 87 ? -11.434 1.158 8.477 1.00 89.62 87 ARG A C 1
ATOM 720 O O . ARG A 1 87 ? -10.539 0.326 8.542 1.00 89.62 87 ARG A O 1
ATOM 727 N N . SER A 1 88 ? -12.105 1.587 9.535 1.00 89.25 88 SER A N 1
ATOM 728 C CA . SER A 1 88 ? -11.867 1.108 10.897 1.00 89.25 88 SER A CA 1
ATOM 729 C C . SER A 1 88 ? -13.020 0.208 11.342 1.00 89.25 88 SER A C 1
ATOM 731 O O . SER A 1 88 ? -14.171 0.447 10.964 1.00 89.25 88 SER A O 1
ATOM 733 N N . ARG A 1 89 ? -12.741 -0.828 12.137 1.00 88.50 89 ARG A N 1
ATOM 734 C CA . ARG A 1 89 ? -13.770 -1.634 12.809 1.00 88.50 89 ARG A CA 1
ATOM 735 C C . ARG A 1 89 ? -13.275 -2.151 14.158 1.00 88.50 89 ARG A C 1
ATOM 737 O O . ARG A 1 89 ? -12.086 -2.402 14.334 1.00 88.50 89 ARG A O 1
ATOM 744 N N . TRP A 1 90 ? -14.210 -2.355 15.076 1.00 86.12 90 TRP A N 1
ATOM 745 C CA . TRP A 1 90 ? -13.972 -3.068 16.329 1.00 86.12 90 TRP A CA 1
ATOM 746 C C . TRP A 1 90 ? -14.390 -4.533 16.153 1.00 86.12 90 TRP A C 1
ATOM 748 O O . TRP A 1 90 ? -15.495 -4.779 15.666 1.00 86.12 90 TRP A O 1
ATOM 758 N N . GLU A 1 91 ? -13.523 -5.477 16.523 1.00 82.94 91 GLU A N 1
ATOM 759 C CA . GLU A 1 91 ? -13.785 -6.930 16.527 1.00 82.94 91 GLU A CA 1
ATOM 760 C C . GLU A 1 91 ? -14.133 -7.418 17.937 1.00 82.94 91 GLU A C 1
ATOM 762 O O . GLU A 1 91 ? -13.380 -7.091 18.889 1.00 82.94 91 GLU A O 1
#

Solvent-accessible surface a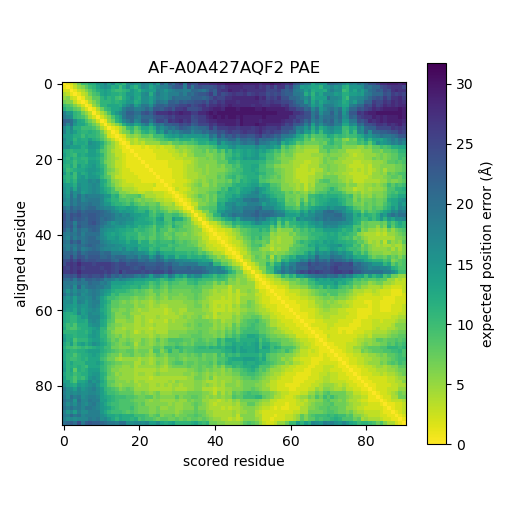rea (backbone atoms only — not comparable to full-atom values): 6332 Å² total; per-residue (Å²): 138,89,84,76,70,87,62,70,95,83,53,102,59,82,75,70,60,64,69,58,56,51,48,54,52,51,56,38,44,77,70,69,54,64,86,96,60,89,81,84,85,85,84,88,82,83,85,82,72,93,76,77,90,66,51,79,47,78,45,65,45,67,51,75,48,78,43,62,43,94,87,67,46,84,72,46,78,49,80,45,70,37,80,89,50,61,49,75,49,79,92

Secondary structure (DSSP, 8-state):
--------TTSS-----HHHHHHHHHHHHHTT--TT-------------SSS---EEEEEEEEEEEEE-TTS-EEEEEEEEEEEEEEEEE-

Organism: Ensete ventricosum (NCBI:txid4639)

Radius of gyration: 19.64 Å; Cα contacts (8 Å, |Δi|>4): 84; chains: 1; bounding box: 43×29×57 Å